Protein AF-A0A7X5WP92-F1 (afdb_monomer_lite)

Radius of gyration: 18.64 Å; chains: 1; bounding box: 40×56×22 Å

Sequence (71 aa):
ELVDTGASRVATACPFCLIMMDDGVKAAGKEEDEVRVADIAMHVLDAIEAGEARAADAAFASQAEIAGPSS

pLDDT: mean 90.16, std 11.91, range [49.97, 98.31]

Secondary structure (DSSP, 8-state):
--GGGT-SEEEESSHHHHHHHHHHHHHTT--TTTSEEEEHHHHHHHHHHHHHHHHHHHHHHHHHHHH----

Foldseek 3Di:
DVVVVQAQEAEDQDPVVLVVVVVVCVVVVDDCRRHPRDHPVVVVVVVVVVVVVVVVVVVVVVVVVVVPPDD

Structure (mmCIF, N/CA/C/O backbone):
data_AF-A0A7X5WP92-F1
#
_entry.id   AF-A0A7X5WP92-F1
#
loop_
_atom_site.group_PDB
_atom_site.id
_atom_site.type_symbol
_atom_site.label_atom_id
_atom_site.label_alt_id
_atom_site.label_comp_id
_atom_site.label_asym_id
_atom_site.label_entity_id
_atom_site.label_seq_id
_atom_site.pdbx_PDB_ins_code
_atom_site.Cartn_x
_atom_site.Cartn_y
_atom_site.Cartn_z
_atom_site.occupancy
_atom_site.B_iso_or_equiv
_atom_site.auth_seq_id
_atom_site.auth_comp_id
_atom_site.auth_asym_id
_atom_site.auth_atom_id
_atom_site.pdbx_PDB_model_num
ATOM 1 N N . GLU A 1 1 ? -16.235 3.086 4.492 1.00 64.81 1 GLU A N 1
ATOM 2 C CA . GLU A 1 1 ? -15.942 3.137 3.041 1.00 64.81 1 GLU A CA 1
ATOM 3 C C . GLU A 1 1 ? -14.645 2.420 2.645 1.00 64.81 1 GLU A C 1
ATOM 5 O O . GLU A 1 1 ? -14.774 1.435 1.946 1.00 64.81 1 GLU A O 1
ATOM 10 N N . LEU A 1 2 ? -13.421 2.799 3.067 1.00 81.25 2 LEU A N 1
ATOM 11 C CA . LEU A 1 2 ? -12.200 2.035 2.690 1.00 81.25 2 LEU A CA 1
ATOM 12 C C . LEU A 1 2 ? -11.909 0.837 3.605 1.00 81.25 2 LEU A C 1
ATOM 14 O O . LEU A 1 2 ? -11.734 -0.282 3.128 1.00 81.25 2 LEU A O 1
ATOM 18 N N . VAL A 1 3 ? -11.905 1.061 4.919 1.00 88.19 3 VAL A N 1
ATOM 19 C CA . VAL A 1 3 ? -11.602 0.027 5.926 1.00 88.19 3 VAL A CA 1
ATOM 20 C C . VAL A 1 3 ? -12.622 -1.120 5.885 1.00 88.19 3 VAL A C 1
ATOM 22 O O . VAL A 1 3 ? -12.273 -2.284 6.058 1.00 88.19 3 VAL A O 1
ATOM 25 N N . ASP A 1 4 ? -13.874 -0.799 5.558 1.00 91.38 4 ASP A N 1
ATOM 26 C CA . ASP A 1 4 ? -14.978 -1.765 5.500 1.00 91.38 4 ASP A CA 1
ATOM 27 C C . ASP A 1 4 ? -14.893 -2.723 4.299 1.00 91.38 4 ASP A C 1
ATOM 29 O O . ASP A 1 4 ? -15.590 -3.735 4.268 1.00 91.38 4 ASP A O 1
ATOM 33 N N . THR A 1 5 ? -14.037 -2.438 3.309 1.00 93.31 5 THR A N 1
ATOM 34 C CA . THR A 1 5 ? -13.832 -3.330 2.150 1.00 93.31 5 THR A CA 1
ATOM 35 C C . THR A 1 5 ? -13.013 -4.575 2.487 1.00 93.31 5 THR A C 1
ATOM 37 O O . THR A 1 5 ? -13.007 -5.528 1.709 1.00 93.31 5 THR A O 1
ATOM 40 N N . GLY A 1 6 ? -12.290 -4.567 3.613 1.00 91.19 6 GLY A N 1
ATOM 41 C CA . GLY A 1 6 ? -11.317 -5.605 3.959 1.00 91.19 6 GLY A CA 1
ATOM 42 C C . GLY A 1 6 ? -9.986 -5.498 3.206 1.00 91.19 6 GLY A C 1
ATOM 43 O O . GLY A 1 6 ? -9.182 -6.427 3.260 1.00 91.19 6 GLY A O 1
ATOM 44 N N . ALA A 1 7 ? -9.729 -4.395 2.498 1.00 94.00 7 ALA A N 1
ATOM 45 C CA . ALA A 1 7 ? -8.434 -4.151 1.876 1.00 94.00 7 ALA A CA 1
ATOM 46 C C . ALA A 1 7 ? -7.335 -3.965 2.937 1.00 94.00 7 ALA A C 1
ATOM 48 O O . ALA A 1 7 ? -7.443 -3.105 3.806 1.00 94.00 7 ALA A O 1
ATOM 49 N N . SER A 1 8 ? -6.245 -4.725 2.817 1.00 94.81 8 SER A N 1
ATOM 50 C CA . SER A 1 8 ? -5.047 -4.579 3.659 1.00 94.81 8 SER A CA 1
ATOM 51 C C . SER A 1 8 ? -4.025 -3.580 3.103 1.00 94.81 8 SER A C 1
ATOM 53 O O . SER A 1 8 ? -3.025 -3.274 3.751 1.00 94.81 8 SER A O 1
ATOM 55 N N . ARG A 1 9 ? -4.241 -3.074 1.881 1.00 95.75 9 ARG A N 1
ATOM 56 C CA . ARG A 1 9 ? -3.371 -2.091 1.219 1.00 95.75 9 ARG A CA 1
ATOM 57 C C . ARG A 1 9 ? -4.213 -1.046 0.494 1.00 95.75 9 ARG A C 1
ATOM 59 O O . ARG A 1 9 ? -5.136 -1.402 -0.239 1.00 95.75 9 ARG A O 1
ATOM 66 N N . VAL A 1 10 ? -3.863 0.226 0.659 1.00 96.56 10 VAL A N 1
ATOM 67 C CA . VAL A 1 10 ? -4.507 1.369 0.001 1.00 96.56 10 VAL A CA 1
ATOM 68 C C . VAL A 1 10 ? -3.448 2.165 -0.754 1.00 96.56 10 VAL A C 1
ATOM 70 O O . VAL A 1 10 ? -2.587 2.797 -0.150 1.00 96.56 10 VAL A O 1
ATOM 73 N N . ALA A 1 11 ? -3.544 2.159 -2.083 1.00 97.44 11 ALA A N 1
ATOM 74 C CA . ALA A 1 11 ? -2.635 2.902 -2.945 1.00 97.44 11 ALA A CA 1
ATOM 75 C C . ALA A 1 11 ? -3.172 4.304 -3.249 1.00 97.44 11 ALA A C 1
ATOM 77 O O . ALA A 1 11 ? -4.338 4.473 -3.613 1.00 97.44 11 ALA A O 1
ATOM 78 N N . THR A 1 12 ? -2.299 5.302 -3.186 1.00 97.25 12 THR A N 1
ATOM 79 C CA . THR A 1 12 ? -2.575 6.664 -3.657 1.00 97.25 12 THR A CA 1
ATOM 80 C C . THR A 1 12 ? -1.555 7.070 -4.725 1.00 97.25 12 THR A C 1
ATOM 82 O O . THR A 1 12 ? -0.494 6.468 -4.829 1.00 97.25 12 THR A O 1
ATOM 85 N N . ALA A 1 13 ? -1.876 8.06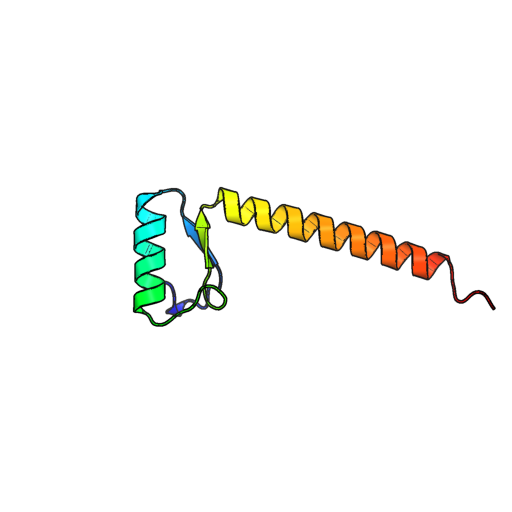6 -5.551 1.00 97.75 13 ALA A N 1
ATOM 86 C CA . ALA A 1 13 ? -0.932 8.668 -6.509 1.00 97.75 13 ALA A CA 1
ATOM 87 C C . ALA A 1 13 ? -0.826 10.191 -6.304 1.00 97.75 13 ALA A C 1
ATOM 89 O O . ALA A 1 13 ? -0.544 10.955 -7.225 1.00 97.75 13 ALA A O 1
ATOM 90 N N . CYS A 1 14 ? -1.167 10.651 -5.099 1.00 97.75 14 CYS A N 1
ATOM 91 C CA . CYS A 1 14 ? -1.256 12.059 -4.743 1.00 97.75 14 CYS A CA 1
ATOM 92 C C . CYS A 1 14 ? -0.719 12.246 -3.316 1.00 97.75 14 CYS A C 1
ATOM 94 O O . CYS A 1 14 ? -1.276 11.644 -2.394 1.00 97.75 14 CYS A O 1
ATOM 96 N N . PRO A 1 15 ? 0.288 13.115 -3.099 1.00 95.75 15 PRO A N 1
ATOM 97 C CA . PRO A 1 15 ? 0.876 13.336 -1.775 1.00 95.75 15 PRO A CA 1
ATOM 98 C C . PRO A 1 15 ? -0.133 13.810 -0.726 1.00 95.75 15 PRO A C 1
ATOM 100 O O . PRO A 1 15 ? -0.039 13.452 0.442 1.00 95.75 15 PRO A O 1
ATOM 103 N N . PHE A 1 16 ? -1.129 14.596 -1.143 1.00 97.81 16 PHE A N 1
ATOM 104 C CA . PHE A 1 16 ? -2.190 15.040 -0.245 1.00 97.81 16 PHE A CA 1
ATOM 105 C C . PHE A 1 16 ? -3.120 13.887 0.150 1.00 97.81 16 PHE A C 1
ATOM 107 O O . PHE A 1 16 ? -3.465 13.740 1.319 1.00 97.81 16 PHE A O 1
ATOM 114 N N . CYS A 1 17 ? -3.494 13.038 -0.813 1.00 97.19 17 CYS A N 1
ATOM 115 C CA . CYS A 1 17 ? -4.322 11.866 -0.542 1.00 97.19 17 CYS A CA 1
ATOM 116 C C . CYS A 1 17 ? -3.612 10.873 0.373 1.00 97.19 17 CYS A C 1
ATOM 118 O O . CYS A 1 17 ? -4.278 10.296 1.219 1.00 97.19 17 CYS A O 1
ATOM 120 N N . LEU A 1 18 ? -2.295 10.694 0.231 1.00 97.25 18 LEU A N 1
ATOM 121 C CA . LEU A 1 18 ? -1.516 9.838 1.123 1.00 97.25 18 LEU A CA 1
ATOM 122 C C . LEU A 1 18 ? -1.745 10.225 2.588 1.00 97.25 1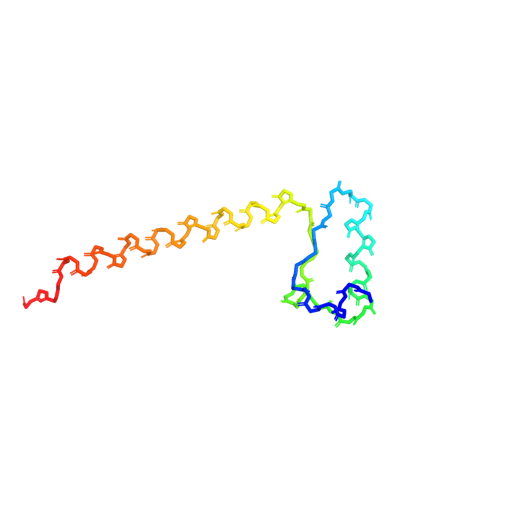8 LEU A C 1
ATOM 124 O O . LEU A 1 18 ? -2.181 9.389 3.368 1.00 97.25 18 LEU A O 1
ATOM 128 N N . ILE A 1 19 ? -1.530 11.501 2.922 1.00 97.00 19 ILE A N 1
ATOM 129 C CA . ILE A 1 19 ? -1.697 12.017 4.289 1.00 97.00 19 ILE A CA 1
ATOM 130 C C . ILE A 1 19 ? -3.152 11.862 4.742 1.00 97.00 19 ILE A C 1
ATOM 132 O O . ILE A 1 19 ? -3.420 11.287 5.789 1.00 97.00 19 ILE A O 1
ATOM 136 N N . MET A 1 20 ? -4.109 12.302 3.919 1.00 97.06 20 MET A N 1
ATOM 137 C CA . MET A 1 20 ? -5.531 12.251 4.276 1.00 97.06 20 MET A CA 1
ATOM 138 C C . MET A 1 20 ? -6.056 10.826 4.489 1.00 97.06 20 MET A C 1
ATOM 140 O O . MET A 1 20 ? -6.910 10.606 5.346 1.00 97.06 20 MET A O 1
ATOM 144 N N . MET A 1 21 ? -5.608 9.866 3.680 1.00 96.38 21 MET A N 1
ATOM 145 C CA . MET A 1 21 ? -6.036 8.473 3.802 1.00 96.38 21 MET A CA 1
ATOM 146 C C . MET A 1 21 ? -5.358 7.789 4.988 1.00 96.38 21 MET A C 1
ATOM 148 O O . M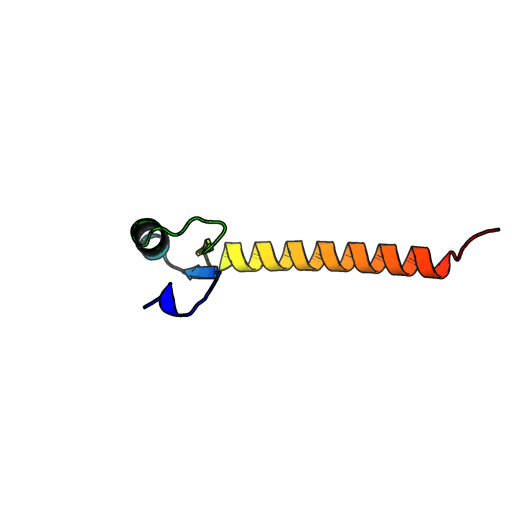ET A 1 21 ? -6.029 7.054 5.704 1.00 96.38 21 MET A O 1
ATOM 152 N N . ASP A 1 22 ? -4.072 8.055 5.220 1.00 95.75 22 ASP A N 1
ATOM 153 C CA . ASP A 1 22 ? -3.333 7.555 6.382 1.00 95.75 22 ASP A CA 1
ATOM 154 C C . ASP A 1 22 ? -3.959 8.047 7.697 1.00 95.75 22 ASP A C 1
ATOM 156 O O . ASP A 1 22 ? -4.318 7.238 8.556 1.00 95.75 22 ASP A O 1
ATOM 160 N N . ASP A 1 23 ? -4.229 9.352 7.805 1.00 96.06 23 ASP A N 1
ATOM 161 C CA . ASP A 1 23 ? -4.930 9.940 8.951 1.00 96.06 23 ASP A CA 1
ATOM 162 C C . ASP A 1 23 ? -6.328 9.329 9.134 1.00 96.06 23 ASP A C 1
ATOM 164 O O . ASP A 1 23 ? -6.743 9.036 10.255 1.00 96.06 23 ASP A O 1
ATOM 168 N N . GLY A 1 24 ? -7.061 9.101 8.038 1.00 95.50 24 GLY A N 1
ATOM 169 C CA . GLY A 1 24 ? -8.390 8.488 8.071 1.00 95.50 24 GLY A CA 1
ATOM 170 C C . GLY A 1 24 ? -8.383 7.033 8.554 1.00 95.50 24 GLY A C 1
ATOM 171 O O . GLY A 1 24 ? -9.259 6.640 9.324 1.00 95.50 24 GLY A O 1
ATOM 172 N N . VAL A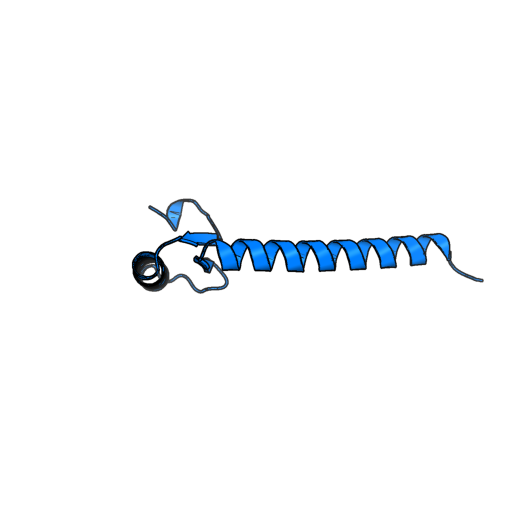 1 25 ? -7.393 6.240 8.136 1.00 95.81 25 VAL A N 1
ATOM 173 C CA . VAL A 1 25 ? -7.199 4.847 8.576 1.00 95.81 25 VAL A CA 1
ATOM 174 C C . VAL A 1 25 ? -6.835 4.802 10.061 1.00 95.81 25 VAL A C 1
ATOM 176 O O . VAL A 1 25 ? -7.467 4.069 10.824 1.00 95.81 25 VAL A O 1
ATOM 179 N N . LYS A 1 26 ? -5.916 5.664 10.504 1.00 94.81 26 LYS A N 1
ATOM 180 C CA . LYS A 1 26 ? -5.539 5.793 11.920 1.00 94.81 26 LYS A CA 1
ATOM 181 C C . LYS A 1 26 ? -6.704 6.261 12.788 1.00 94.81 26 LYS A C 1
ATOM 183 O O . LYS A 1 26 ? -6.940 5.708 13.859 1.00 94.81 26 LYS A O 1
ATOM 188 N N . ALA A 1 27 ? -7.496 7.226 12.315 1.00 95.56 27 ALA A N 1
ATOM 189 C CA . ALA A 1 27 ? -8.704 7.684 13.004 1.00 95.56 27 ALA A CA 1
ATOM 190 C C . ALA A 1 27 ? -9.774 6.583 13.133 1.00 95.56 27 ALA A C 1
ATOM 192 O O . ALA A 1 27 ? -10.581 6.619 14.061 1.00 95.56 27 ALA A O 1
ATOM 193 N N . ALA A 1 28 ? -9.764 5.590 12.238 1.00 94.31 28 ALA A N 1
ATOM 194 C CA . ALA A 1 28 ? -10.601 4.396 12.322 1.00 94.31 28 ALA A CA 1
ATOM 195 C C . ALA A 1 28 ? -10.030 3.304 13.255 1.00 94.31 28 ALA A C 1
ATOM 197 O O . ALA A 1 28 ? -10.625 2.231 13.363 1.00 94.31 28 ALA A O 1
ATOM 198 N N . GLY A 1 29 ? -8.908 3.566 13.937 1.00 95.06 29 GLY A N 1
ATOM 199 C CA . GLY A 1 29 ? -8.277 2.648 14.887 1.00 95.06 29 GLY A CA 1
ATOM 200 C C . GLY A 1 29 ? -7.529 1.492 14.229 1.00 95.06 29 GLY A C 1
ATOM 201 O O . GLY A 1 29 ? -7.445 0.425 14.829 1.00 95.06 29 GLY A O 1
ATOM 202 N N . LYS A 1 30 ? -7.056 1.681 12.992 1.00 95.50 30 LYS A N 1
ATOM 203 C CA . LYS A 1 30 ? -6.264 0.697 12.254 1.00 95.50 30 LYS A CA 1
ATOM 204 C C . LYS A 1 30 ? -4.789 1.053 12.280 1.00 95.50 30 LYS A C 1
ATOM 206 O O . LYS A 1 30 ? -4.426 2.200 12.019 1.00 95.50 30 LYS A O 1
ATOM 211 N N . GLU A 1 31 ? -3.972 0.047 12.549 1.00 93.81 31 GLU A N 1
ATOM 212 C CA . GLU A 1 31 ? -2.517 0.144 12.508 1.00 93.81 31 GLU A CA 1
ATOM 213 C C . GLU A 1 31 ? -1.968 -0.211 11.112 1.00 93.81 31 GLU A C 1
ATOM 215 O O . GLU A 1 31 ? -2.671 -0.749 10.248 1.00 93.81 31 GLU A O 1
ATOM 220 N N . GLU A 1 32 ? -0.696 0.114 10.870 1.00 91.00 32 GLU A N 1
ATOM 221 C CA . GLU A 1 32 ? -0.054 -0.029 9.552 1.00 91.00 32 GLU A CA 1
ATOM 222 C C . GLU A 1 32 ? 0.061 -1.497 9.087 1.00 91.00 32 GLU A C 1
ATOM 224 O O . GLU A 1 32 ? 0.094 -1.774 7.886 1.00 91.00 32 GLU A O 1
ATOM 229 N N . ASP A 1 33 ? 0.100 -2.445 10.026 1.00 93.31 33 ASP A N 1
ATOM 230 C CA . ASP A 1 33 ? 0.101 -3.889 9.774 1.00 93.31 33 ASP A CA 1
ATOM 231 C C . ASP A 1 33 ? -1.290 -4.440 9.416 1.00 93.31 33 ASP A C 1
ATOM 233 O O . ASP A 1 33 ? -1.387 -5.461 8.730 1.00 93.31 33 ASP A O 1
ATOM 237 N N . GLU A 1 34 ? -2.364 -3.752 9.813 1.00 94.75 34 GLU A N 1
ATOM 238 C CA . GLU A 1 34 ? -3.732 -4.072 9.398 1.00 94.75 34 GLU A CA 1
ATOM 239 C C . GLU A 1 34 ? -4.067 -3.473 8.027 1.00 94.75 34 GLU A C 1
ATOM 241 O O . GLU A 1 34 ? -4.614 -4.162 7.159 1.00 94.75 34 GLU A O 1
ATOM 246 N N . VAL A 1 35 ? -3.773 -2.182 7.832 1.00 96.38 35 VAL A N 1
ATOM 247 C CA . VAL A 1 35 ? -4.069 -1.441 6.599 1.00 96.38 35 VAL A CA 1
ATOM 248 C C . VAL A 1 35 ? -2.909 -0.510 6.263 1.00 96.38 35 VAL A C 1
ATOM 250 O O . VAL A 1 35 ? -2.757 0.565 6.839 1.00 96.38 35 VAL A O 1
ATOM 253 N N . ARG A 1 36 ? -2.127 -0.880 5.247 1.00 96.38 36 ARG A N 1
ATOM 254 C CA . ARG A 1 36 ? -0.992 -0.072 4.791 1.00 96.38 36 ARG A CA 1
ATOM 255 C C . ARG A 1 36 ? -1.407 0.915 3.707 1.00 96.38 36 ARG A C 1
ATOM 257 O O . ARG A 1 36 ? -1.765 0.502 2.600 1.00 96.38 36 ARG A O 1
ATOM 264 N N . VAL A 1 37 ? -1.303 2.210 3.995 1.00 97.44 37 VAL A N 1
ATOM 265 C CA . VAL A 1 37 ? -1.518 3.288 3.019 1.00 97.44 37 VAL A CA 1
ATOM 266 C C . VAL A 1 37 ? -0.171 3.727 2.445 1.00 97.44 37 VAL A C 1
ATOM 268 O O . VAL A 1 37 ? 0.730 4.096 3.193 1.00 97.44 37 VAL A O 1
ATOM 271 N N . ALA A 1 38 ? -0.005 3.692 1.124 1.00 97.81 38 ALA A N 1
ATOM 272 C CA . ALA A 1 38 ? 1.233 4.130 0.481 1.00 97.81 38 ALA A CA 1
ATOM 273 C C . ALA A 1 38 ? 0.983 4.724 -0.915 1.00 97.81 38 ALA A C 1
ATOM 275 O O . ALA A 1 38 ? -0.098 4.610 -1.495 1.00 97.81 38 ALA A O 1
ATOM 276 N N . ASP A 1 39 ? 1.996 5.382 -1.474 1.00 98.00 39 ASP A N 1
ATOM 277 C CA . ASP A 1 39 ? 2.019 5.716 -2.896 1.00 98.00 39 ASP A CA 1
ATOM 278 C C . ASP A 1 39 ? 2.098 4.439 -3.754 1.00 98.00 39 ASP A C 1
ATOM 280 O O . ASP A 1 39 ? 2.720 3.441 -3.372 1.00 98.00 39 ASP A O 1
ATOM 284 N N . ILE A 1 40 ? 1.488 4.472 -4.937 1.00 97.88 40 ILE A N 1
ATOM 285 C CA . ILE A 1 40 ? 1.484 3.362 -5.890 1.00 97.88 40 ILE A CA 1
ATOM 286 C C . ILE A 1 40 ? 2.895 2.879 -6.243 1.00 97.88 40 ILE A C 1
ATOM 288 O O . ILE A 1 40 ? 3.112 1.670 -6.328 1.00 97.88 40 ILE A O 1
ATOM 292 N N . ALA A 1 41 ? 3.869 3.778 -6.390 1.00 97.88 41 ALA A N 1
ATOM 293 C CA . ALA A 1 41 ? 5.245 3.401 -6.692 1.00 97.88 41 ALA A CA 1
ATOM 294 C C . ALA A 1 41 ? 5.860 2.558 -5.565 1.00 97.88 41 ALA A C 1
ATOM 296 O O . ALA A 1 41 ? 6.561 1.587 -5.842 1.00 97.88 41 ALA A O 1
ATOM 297 N N . MET A 1 42 ? 5.542 2.872 -4.305 1.00 97.19 42 MET A N 1
ATOM 298 C CA . MET A 1 42 ? 6.018 2.107 -3.149 1.00 97.19 42 MET A CA 1
ATOM 299 C C . MET A 1 42 ? 5.383 0.713 -3.103 1.00 97.19 42 MET A C 1
ATOM 301 O O . MET A 1 42 ? 6.081 -0.276 -2.908 1.00 97.19 42 MET A O 1
ATOM 305 N N . HIS A 1 43 ? 4.079 0.598 -3.371 1.00 97.00 43 HIS A N 1
ATOM 306 C CA . HIS A 1 43 ? 3.421 -0.711 -3.424 1.00 97.00 43 HIS A CA 1
ATOM 307 C C . HIS A 1 43 ? 3.952 -1.616 -4.537 1.00 97.00 43 HIS A C 1
ATOM 309 O O . HIS A 1 43 ? 4.038 -2.833 -4.340 1.00 97.00 43 HIS A O 1
ATOM 315 N N . VAL A 1 44 ? 4.276 -1.033 -5.694 1.00 97.94 44 VAL A N 1
ATOM 316 C CA . VAL A 1 44 ? 4.889 -1.750 -6.816 1.00 97.94 44 VAL A CA 1
ATOM 317 C C . VAL A 1 44 ? 6.302 -2.193 -6.452 1.00 97.94 44 VAL A C 1
ATOM 319 O O . VAL A 1 44 ? 6.634 -3.350 -6.694 1.00 97.94 44 VAL A O 1
ATOM 322 N N . LEU A 1 45 ? 7.101 -1.321 -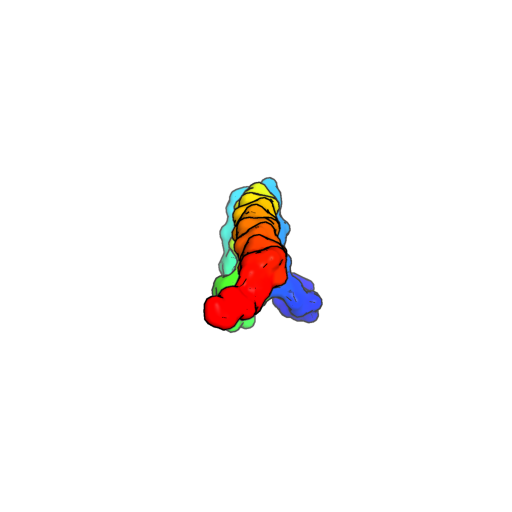5.831 1.00 98.06 45 LEU A N 1
ATOM 323 C CA . LEU A 1 45 ? 8.444 -1.668 -5.369 1.00 98.06 45 LEU A CA 1
ATOM 324 C C . LEU A 1 45 ? 8.411 -2.836 -4.373 1.00 98.06 45 LEU A C 1
ATOM 326 O O . LEU A 1 45 ? 9.044 -3.855 -4.634 1.00 98.06 45 LEU A O 1
ATOM 330 N N . ASP A 1 46 ? 7.583 -2.749 -3.325 1.00 97.00 46 ASP A N 1
ATOM 331 C CA . ASP A 1 46 ? 7.394 -3.835 -2.351 1.00 97.00 46 ASP A CA 1
ATOM 332 C C . ASP A 1 46 ? 7.045 -5.169 -3.050 1.00 97.00 46 ASP A C 1
ATOM 334 O O . ASP A 1 46 ? 7.474 -6.248 -2.642 1.00 97.00 46 ASP A O 1
ATOM 338 N N . ALA A 1 47 ? 6.210 -5.116 -4.096 1.00 97.19 47 ALA A N 1
ATOM 339 C CA . ALA A 1 47 ? 5.767 -6.304 -4.820 1.00 97.19 47 ALA A CA 1
ATOM 340 C C . ALA A 1 47 ? 6.878 -6.917 -5.686 1.00 97.19 47 ALA A C 1
ATOM 342 O O . ALA A 1 47 ? 6.928 -8.143 -5.817 1.00 97.19 47 ALA A O 1
ATOM 343 N N . ILE A 1 48 ? 7.749 -6.085 -6.263 1.00 98.31 48 ILE A N 1
ATOM 344 C CA . ILE A 1 48 ? 8.925 -6.526 -7.019 1.00 98.31 48 ILE A CA 1
ATOM 345 C C . ILE A 1 48 ? 9.905 -7.216 -6.072 1.00 98.31 48 ILE A C 1
ATOM 347 O O . ILE A 1 48 ? 10.244 -8.371 -6.310 1.00 98.31 48 ILE A O 1
ATOM 351 N N . GLU A 1 49 ? 10.263 -6.577 -4.958 1.00 97.75 49 GLU A N 1
ATOM 352 C CA . GLU A 1 49 ? 11.197 -7.135 -3.972 1.00 97.75 49 GLU A CA 1
ATOM 353 C C . GLU A 1 49 ? 10.680 -8.461 -3.389 1.00 97.75 49 GLU A C 1
ATOM 355 O O . GLU A 1 49 ? 11.401 -9.459 -3.338 1.00 97.75 49 GLU A O 1
ATOM 360 N N . ALA A 1 50 ? 9.391 -8.530 -3.038 1.00 96.69 50 ALA A N 1
ATOM 361 C CA . ALA A 1 50 ? 8.762 -9.773 -2.590 1.00 96.69 50 ALA A CA 1
ATOM 362 C C . ALA A 1 50 ? 8.680 -10.842 -3.698 1.00 96.69 50 ALA A C 1
ATOM 364 O O . ALA A 1 50 ? 8.620 -12.042 -3.419 1.00 96.69 50 ALA A O 1
ATOM 365 N N . GLY A 1 51 ? 8.606 -10.437 -4.966 1.00 96.88 51 GLY A N 1
ATOM 366 C CA . GLY A 1 51 ? 8.670 -11.335 -6.118 1.00 96.88 51 GLY A CA 1
ATOM 367 C C . GLY A 1 51 ? 10.063 -11.935 -6.298 1.00 96.88 51 GLY A C 1
ATOM 368 O O . GLY A 1 51 ? 10.187 -13.151 -6.439 1.00 96.88 51 GLY A O 1
ATOM 369 N N . GLU A 1 52 ? 11.096 -11.101 -6.236 1.00 97.62 52 GLU A N 1
ATOM 370 C CA . GLU A 1 52 ? 12.500 -11.501 -6.349 1.00 97.62 52 GLU A CA 1
ATOM 371 C C . GLU A 1 52 ? 12.924 -12.422 -5.201 1.00 97.62 52 GLU A C 1
ATOM 373 O O . GLU A 1 52 ? 13.525 -13.465 -5.455 1.00 97.62 52 GLU A O 1
ATOM 378 N N . ALA A 1 53 ? 12.533 -12.111 -3.960 1.00 96.38 53 ALA A N 1
ATOM 379 C CA . ALA A 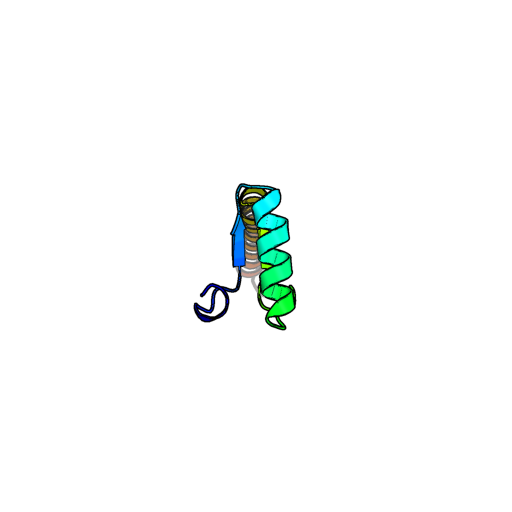1 53 ? 12.793 -12.969 -2.803 1.00 96.38 53 ALA A CA 1
ATOM 380 C C . ALA A 1 53 ? 12.170 -14.364 -2.978 1.00 96.38 53 ALA A C 1
ATOM 382 O O . ALA A 1 53 ? 12.857 -15.375 -2.859 1.00 96.38 53 ALA A O 1
ATOM 383 N N . ARG A 1 54 ? 10.891 -14.431 -3.378 1.00 95.75 54 ARG A N 1
ATOM 384 C CA . ARG A 1 54 ? 10.213 -15.711 -3.652 1.00 95.75 54 ARG A CA 1
ATOM 385 C C . ARG A 1 54 ? 10.863 -16.491 -4.793 1.00 95.75 54 ARG A C 1
ATOM 387 O O . ARG A 1 54 ? 10.900 -17.719 -4.746 1.00 95.75 54 ARG A O 1
ATOM 394 N N . ALA A 1 55 ? 11.359 -15.804 -5.821 1.00 94.69 55 ALA A N 1
ATOM 395 C CA . ALA A 1 55 ? 12.073 -16.444 -6.920 1.00 94.69 55 ALA A CA 1
ATOM 396 C C . ALA A 1 55 ? 13.421 -17.022 -6.459 1.00 94.69 55 ALA A C 1
ATOM 398 O O . ALA A 1 55 ? 13.766 -18.140 -6.844 1.00 94.69 55 ALA A O 1
ATOM 399 N N . ALA A 1 56 ? 14.154 -16.299 -5.609 1.00 93.50 56 ALA A N 1
ATOM 400 C CA . ALA A 1 56 ? 15.398 -16.773 -5.013 1.00 93.50 56 ALA A CA 1
ATOM 401 C C . ALA A 1 56 ? 15.167 -17.991 -4.103 1.00 93.50 56 ALA A C 1
ATOM 403 O O . ALA A 1 56 ? 15.872 -18.992 -4.238 1.00 93.50 56 ALA A O 1
ATOM 404 N N . ASP A 1 57 ? 14.136 -17.951 -3.254 1.00 93.12 57 ASP A N 1
ATOM 405 C CA . ASP A 1 57 ? 13.754 -19.069 -2.385 1.00 93.12 57 ASP A CA 1
ATOM 406 C C . ASP A 1 57 ? 13.379 -20.313 -3.201 1.00 93.12 57 ASP A C 1
ATOM 408 O O . ASP A 1 57 ? 13.852 -21.415 -2.920 1.00 93.12 57 ASP A O 1
ATOM 412 N N . ALA A 1 58 ? 12.582 -20.145 -4.262 1.00 89.69 58 ALA A N 1
ATOM 413 C CA . ALA A 1 58 ? 12.218 -21.237 -5.162 1.00 89.69 58 ALA A CA 1
ATOM 414 C C . ALA A 1 58 ? 13.442 -21.814 -5.894 1.00 89.69 58 ALA A C 1
ATOM 416 O O . ALA A 1 58 ? 13.571 -23.033 -6.035 1.00 89.69 58 ALA A O 1
ATOM 417 N N . ALA A 1 59 ? 14.372 -20.958 -6.326 1.00 88.00 59 ALA A N 1
ATOM 418 C CA . ALA A 1 59 ? 15.619 -21.394 -6.941 1.00 88.00 59 ALA A CA 1
ATOM 419 C C . ALA A 1 59 ? 16.492 -22.184 -5.952 1.00 88.00 59 ALA A C 1
ATOM 421 O O . ALA A 1 59 ? 17.067 -23.202 -6.342 1.00 88.00 59 ALA A O 1
ATOM 422 N N . PHE A 1 60 ? 16.567 -21.769 -4.685 1.00 81.12 60 PHE A N 1
ATOM 423 C CA . PHE A 1 60 ? 17.291 -22.498 -3.642 1.00 81.12 60 PHE A CA 1
ATOM 424 C C . PHE A 1 60 ? 16.632 -23.847 -3.318 1.00 81.12 60 PHE A C 1
ATOM 426 O O . PHE A 1 60 ? 17.319 -24.869 -3.295 1.00 81.12 60 PHE A O 1
ATOM 433 N N . ALA A 1 61 ? 15.305 -23.881 -3.152 1.00 82.06 61 ALA A N 1
ATOM 434 C CA . ALA A 1 61 ? 14.551 -25.114 -2.914 1.00 82.06 61 ALA A CA 1
ATOM 435 C C . ALA A 1 61 ? 14.746 -26.132 -4.050 1.00 82.06 61 ALA A C 1
ATOM 437 O O . ALA A 1 61 ? 15.075 -27.290 -3.798 1.00 82.06 61 ALA A O 1
ATOM 438 N N . SER A 1 62 ? 14.669 -25.680 -5.307 1.00 75.31 62 SER A N 1
ATOM 439 C CA . SER A 1 62 ? 14.888 -26.554 -6.465 1.00 75.31 62 SER A CA 1
ATOM 440 C C . SER A 1 62 ? 16.298 -27.159 -6.500 1.00 75.31 62 SER A C 1
ATOM 442 O O . SER A 1 62 ? 16.460 -28.322 -6.860 1.00 75.31 62 SER A O 1
ATOM 444 N N . GLN A 1 63 ? 17.325 -26.416 -6.072 1.00 70.94 63 GLN A N 1
ATOM 445 C CA . GLN A 1 63 ? 18.698 -26.923 -5.980 1.00 70.94 63 GLN A CA 1
ATOM 446 C C . GLN A 1 63 ? 18.859 -27.953 -4.857 1.00 70.94 63 GLN A C 1
ATOM 448 O O . GLN A 1 63 ? 19.561 -28.947 -5.044 1.00 70.94 63 GLN A O 1
ATOM 453 N N . ALA A 1 64 ? 18.192 -27.748 -3.719 1.00 70.94 64 ALA A N 1
ATOM 454 C CA . ALA A 1 64 ? 18.184 -28.706 -2.616 1.00 70.94 64 ALA A CA 1
ATOM 455 C C . ALA A 1 64 ? 17.504 -30.032 -3.006 1.00 70.94 64 ALA A C 1
ATOM 457 O O . ALA A 1 64 ? 17.992 -31.103 -2.646 1.00 70.94 64 ALA A O 1
ATOM 458 N N . GLU A 1 65 ? 16.431 -29.982 -3.800 1.00 59.31 65 GLU A N 1
ATOM 459 C CA . GLU A 1 65 ? 15.773 -31.176 -4.346 1.00 59.31 65 GLU A CA 1
ATOM 460 C C . GLU A 1 65 ? 16.641 -31.927 -5.367 1.00 59.31 65 GLU A C 1
ATOM 462 O O . GLU A 1 65 ? 16.680 -33.157 -5.339 1.00 59.31 65 GLU A O 1
ATOM 467 N N . ILE A 1 66 ? 17.388 -31.220 -6.225 1.00 66.12 66 ILE A N 1
ATOM 468 C CA . ILE A 1 66 ? 18.327 -31.845 -7.179 1.00 66.12 66 ILE A CA 1
ATOM 469 C C . ILE A 1 66 ? 19.507 -32.508 -6.450 1.00 66.12 66 ILE A C 1
ATOM 471 O O . ILE A 1 66 ? 20.003 -33.541 -6.901 1.00 66.12 66 ILE A O 1
ATOM 475 N N . ALA A 1 67 ? 19.958 -31.936 -5.330 1.00 64.88 67 ALA A N 1
ATOM 476 C CA . ALA A 1 67 ? 21.074 -32.474 -4.556 1.00 64.88 67 ALA A CA 1
ATOM 477 C C . ALA A 1 67 ? 20.742 -33.805 -3.851 1.00 64.88 67 ALA A C 1
ATOM 479 O O . ALA A 1 67 ? 21.661 -34.585 -3.604 1.00 64.88 67 ALA A O 1
ATOM 480 N N . GLY A 1 68 ? 19.456 -34.087 -3.581 1.00 60.03 68 GLY A N 1
ATOM 481 C CA . GLY A 1 68 ? 18.985 -35.287 -2.876 1.00 60.03 68 GLY A CA 1
ATOM 482 C C . GLY A 1 68 ? 19.576 -35.445 -1.460 1.00 60.03 68 GLY A C 1
ATOM 483 O O . GLY A 1 68 ? 20.536 -34.767 -1.095 1.00 60.03 68 GLY A O 1
ATOM 484 N N . PRO A 1 69 ? 19.044 -36.338 -0.602 1.00 63.59 69 PRO A N 1
ATOM 485 C CA . PRO A 1 69 ? 19.748 -36.709 0.618 1.00 63.59 69 PRO A CA 1
ATOM 486 C C . PRO A 1 69 ? 20.988 -37.512 0.213 1.00 63.59 69 PRO A C 1
ATOM 488 O O . PRO A 1 69 ? 20.906 -38.713 -0.049 1.00 63.59 69 PRO A O 1
ATOM 491 N N . SER A 1 70 ? 22.137 -36.842 0.123 1.00 61.53 70 SER A N 1
ATOM 492 C CA . SER A 1 70 ? 23.427 -37.520 0.086 1.00 61.53 70 SER A CA 1
ATOM 493 C C . SER A 1 70 ? 23.515 -38.396 1.332 1.00 61.53 70 SER A C 1
ATOM 495 O O . SER A 1 70 ? 23.541 -37.886 2.455 1.00 61.53 70 SER A O 1
ATOM 497 N N . SER A 1 71 ? 23.473 -39.707 1.106 1.00 49.97 71 SER A N 1
ATOM 498 C CA . SER A 1 71 ? 23.918 -40.705 2.078 1.00 49.97 71 SER A CA 1
ATOM 499 C C . SER A 1 71 ? 25.346 -40.410 2.526 1.00 49.97 71 SER A C 1
ATOM 501 O O . SER A 1 71 ? 26.127 -39.923 1.676 1.00 49.97 71 SER A O 1
#